Protein AF-A0A6B3FW75-F1 (afdb_monomer_lite)

Structure (mmCIF, N/CA/C/O backbone):
data_AF-A0A6B3FW75-F1
#
_entry.id   AF-A0A6B3FW75-F1
#
loop_
_atom_site.group_PDB
_atom_site.id
_atom_site.type_symbol
_atom_site.label_atom_id
_atom_site.label_alt_id
_atom_site.label_comp_id
_atom_site.label_asym_id
_atom_site.label_entity_id
_atom_site.label_seq_id
_atom_site.pdbx_PDB_ins_code
_atom_site.Cartn_x
_atom_site.Cartn_y
_atom_site.Cartn_z
_atom_site.occupancy
_atom_site.B_iso_or_equiv
_atom_site.auth_seq_id
_atom_site.auth_comp_id
_atom_site.auth_asym_id
_atom_site.auth_atom_id
_atom_site.pdbx_PDB_model_num
ATOM 1 N N . GLU A 1 1 ? -11.973 -3.819 13.472 1.00 86.38 1 GLU A N 1
ATOM 2 C CA . GLU A 1 1 ? -10.721 -3.034 13.506 1.00 86.38 1 GLU A CA 1
ATOM 3 C C . GLU A 1 1 ? -9.568 -3.868 14.049 1.00 86.38 1 GLU A C 1
ATOM 5 O O . GLU A 1 1 ? -9.760 -4.627 14.997 1.00 86.38 1 GLU A O 1
ATOM 10 N N . GLN A 1 2 ? -8.390 -3.771 13.427 1.00 93.25 2 GLN A N 1
ATOM 11 C CA . GLN A 1 2 ? -7.198 -4.556 13.775 1.00 93.25 2 GLN A CA 1
ATOM 12 C C . GLN A 1 2 ? -5.911 -3.715 13.626 1.00 93.25 2 GLN A C 1
ATOM 14 O O . GLN A 1 2 ? -5.175 -3.893 12.652 1.00 93.25 2 GLN A O 1
ATOM 19 N N . PRO A 1 3 ? -5.573 -2.834 14.590 1.00 92.38 3 PRO A N 1
ATOM 20 C CA . PRO A 1 3 ? -4.447 -1.899 14.458 1.00 92.38 3 PRO A CA 1
ATOM 21 C C . PRO A 1 3 ? -3.109 -2.575 14.124 1.00 92.38 3 PRO A C 1
ATOM 23 O O . PRO A 1 3 ?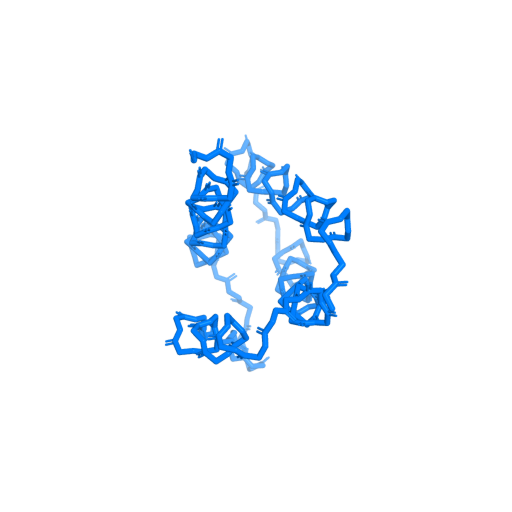 -2.389 -2.144 13.225 1.00 92.38 3 PRO A O 1
ATOM 26 N N . ALA A 1 4 ? -2.805 -3.704 14.773 1.00 95.25 4 ALA A N 1
ATOM 27 C CA . ALA A 1 4 ? -1.580 -4.462 14.515 1.00 95.25 4 ALA A CA 1
ATOM 28 C C . ALA A 1 4 ? -1.507 -5.025 13.080 1.00 95.25 4 ALA A C 1
ATOM 30 O O . ALA A 1 4 ? -0.421 -5.094 12.500 1.00 95.25 4 ALA A O 1
ATOM 31 N N . LYS A 1 5 ? -2.651 -5.409 12.489 1.00 96.62 5 LYS A N 1
ATOM 32 C CA . LYS A 1 5 ? -2.729 -5.863 11.091 1.00 96.62 5 LYS A CA 1
ATOM 33 C C . LYS A 1 5 ? -2.395 -4.701 10.156 1.00 96.62 5 LYS A C 1
ATOM 35 O O . LYS A 1 5 ? -1.495 -4.841 9.333 1.00 96.62 5 LYS A O 1
ATOM 40 N N . VAL A 1 6 ? -3.046 -3.553 10.350 1.00 97.25 6 VAL A N 1
ATOM 41 C CA . VAL A 1 6 ? -2.851 -2.344 9.531 1.00 97.25 6 VAL A CA 1
ATOM 42 C C . VAL A 1 6 ? -1.389 -1.882 9.575 1.00 97.25 6 VAL A C 1
ATOM 44 O O . VAL A 1 6 ? -0.789 -1.653 8.528 1.00 97.25 6 VAL A O 1
ATOM 47 N N . MET A 1 7 ? -0.761 -1.841 10.758 1.00 96.31 7 MET A N 1
ATOM 48 C CA . MET A 1 7 ? 0.656 -1.461 10.903 1.00 96.31 7 MET A CA 1
ATOM 49 C C . MET A 1 7 ? 1.611 -2.412 10.171 1.00 96.31 7 MET A C 1
ATOM 51 O O . MET A 1 7 ? 2.573 -1.970 9.534 1.00 96.31 7 MET A O 1
ATOM 55 N N . ARG A 1 8 ? 1.351 -3.724 10.241 1.00 97.94 8 ARG A N 1
ATOM 56 C CA . ARG A 1 8 ? 2.165 -4.737 9.557 1.00 97.94 8 ARG A CA 1
ATOM 57 C C . ARG A 1 8 ? 2.062 -4.600 8.037 1.00 97.94 8 A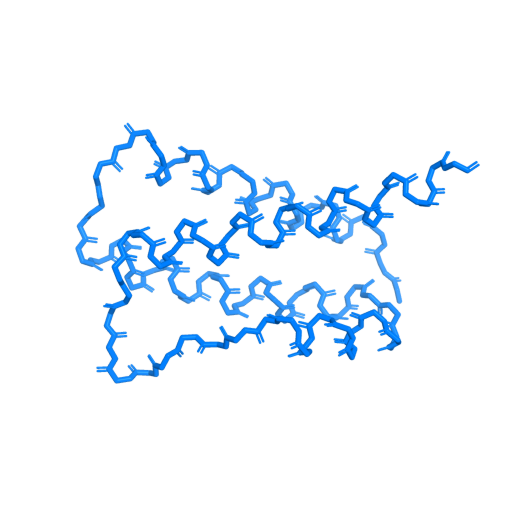RG A C 1
ATOM 59 O O . ARG A 1 8 ? 3.090 -4.616 7.366 1.00 97.94 8 ARG A O 1
ATOM 66 N N . ILE A 1 9 ? 0.848 -4.438 7.505 1.00 98.19 9 ILE A N 1
ATOM 67 C CA . ILE A 1 9 ? 0.630 -4.254 6.063 1.00 98.19 9 ILE A CA 1
ATOM 68 C C . ILE A 1 9 ? 1.226 -2.924 5.586 1.00 98.19 9 ILE A C 1
ATOM 70 O O . ILE A 1 9 ? 1.937 -2.904 4.586 1.00 98.19 9 ILE A O 1
ATOM 74 N N . GLY A 1 10 ? 1.041 -1.834 6.335 1.00 97.50 10 GLY A N 1
ATOM 75 C CA . GLY A 1 10 ? 1.646 -0.539 6.014 1.00 97.50 10 GLY A CA 1
ATOM 76 C C . GLY A 1 10 ? 3.172 -0.593 5.937 1.00 97.50 10 GLY A C 1
ATOM 77 O O . GLY A 1 10 ? 3.770 -0.081 4.992 1.00 97.50 10 GLY A O 1
ATOM 78 N N . SER A 1 11 ? 3.803 -1.293 6.884 1.00 98.06 11 SER A N 1
ATOM 79 C CA . SER A 1 11 ? 5.259 -1.493 6.890 1.00 98.06 11 SER A CA 1
ATOM 80 C C . SER A 1 11 ? 5.735 -2.304 5.678 1.00 98.06 11 SER A C 1
ATOM 82 O O . SER A 1 11 ? 6.751 -1.962 5.076 1.00 98.06 11 SER A O 1
ATOM 84 N N . MET A 1 12 ? 4.986 -3.341 5.282 1.00 98.50 12 MET A N 1
ATOM 85 C CA . MET A 1 12 ? 5.267 -4.123 4.071 1.00 98.50 12 MET A CA 1
ATOM 86 C C . MET A 1 12 ? 5.178 -3.258 2.805 1.00 98.50 12 MET A C 1
ATOM 88 O O . MET A 1 12 ? 6.089 -3.294 1.982 1.00 98.50 12 MET A O 1
ATOM 92 N N . ILE A 1 13 ? 4.119 -2.454 2.650 1.00 98.12 13 ILE A N 1
ATOM 93 C CA . ILE A 1 13 ? 3.957 -1.565 1.484 1.00 98.12 13 ILE A CA 1
ATOM 94 C C . ILE A 1 13 ? 5.114 -0.561 1.412 1.00 98.12 13 ILE A C 1
ATOM 96 O O . ILE A 1 13 ? 5.646 -0.318 0.330 1.00 98.12 13 ILE A O 1
ATOM 100 N N . LYS A 1 14 ? 5.536 -0.008 2.556 1.00 98.19 14 LYS A N 1
ATOM 101 C CA . LYS A 1 14 ? 6.671 0.918 2.631 1.00 98.19 14 LYS A CA 1
ATOM 102 C C . LYS A 1 14 ? 7.977 0.280 2.155 1.00 98.19 14 LYS A C 1
ATOM 104 O O . LYS A 1 14 ? 8.668 0.882 1.340 1.00 98.19 14 LYS A O 1
ATOM 109 N N . GLN A 1 15 ? 8.274 -0.942 2.595 1.00 98.38 15 GLN A N 1
ATOM 110 C CA . GLN A 1 15 ? 9.459 -1.677 2.138 1.00 98.38 15 GLN A CA 1
ATOM 111 C C . GLN A 1 15 ? 9.407 -1.969 0.633 1.00 98.38 15 GLN A C 1
ATOM 113 O O . GLN A 1 15 ? 10.396 -1.779 -0.065 1.00 98.38 15 GLN A O 1
ATOM 118 N N . LEU A 1 16 ? 8.244 -2.361 0.102 1.00 97.88 16 LEU A N 1
ATOM 119 C CA . LEU A 1 16 ? 8.090 -2.567 -1.340 1.00 97.88 16 LEU A CA 1
ATOM 120 C C . LEU A 1 16 ? 8.318 -1.270 -2.123 1.00 97.88 16 LEU A C 1
ATOM 122 O O . LEU A 1 16 ? 9.004 -1.296 -3.138 1.00 97.88 16 LEU A O 1
ATOM 126 N N . LEU A 1 17 ? 7.815 -0.133 -1.637 1.00 98.06 17 LEU A N 1
ATOM 127 C CA . LEU A 1 17 ? 8.049 1.171 -2.261 1.00 98.06 17 LEU A CA 1
ATOM 128 C C . LEU A 1 17 ? 9.534 1.547 -2.293 1.00 98.06 17 LEU A C 1
ATOM 130 O O . LEU A 1 17 ? 9.991 2.154 -3.263 1.00 98.06 17 LEU A O 1
ATOM 134 N N . GLU A 1 18 ? 10.279 1.215 -1.240 1.00 97.88 18 GLU A N 1
ATOM 135 C CA . GLU A 1 18 ? 11.730 1.401 -1.191 1.00 97.88 18 GLU A CA 1
ATOM 136 C C . GLU A 1 18 ? 12.433 0.534 -2.245 1.00 97.88 18 GLU A C 1
ATOM 138 O O . GLU A 1 18 ? 13.261 1.057 -2.991 1.00 97.88 18 GLU A O 1
ATOM 143 N N . GLU A 1 19 ? 12.029 -0.728 -2.405 1.00 96.31 19 GLU A N 1
ATOM 144 C CA . GLU A 1 19 ? 12.553 -1.623 -3.447 1.00 96.31 19 GLU A CA 1
ATOM 145 C C . GLU A 1 19 ? 12.272 -1.105 -4.867 1.00 96.31 19 GLU A C 1
ATOM 147 O O . GLU A 1 19 ? 13.190 -1.027 -5.684 1.00 96.31 19 GLU A O 1
ATOM 152 N N . VAL A 1 20 ? 11.046 -0.642 -5.160 1.00 95.88 20 VAL A N 1
ATOM 153 C CA . VAL A 1 20 ? 10.722 -0.053 -6.481 1.00 95.88 20 VAL A CA 1
ATOM 154 C C . VAL A 1 20 ? 11.562 1.201 -6.773 1.00 95.88 20 VAL A C 1
ATOM 156 O O . VAL A 1 20 ? 11.779 1.562 -7.928 1.00 95.88 20 VAL A O 1
ATOM 159 N N . ARG A 1 21 ? 12.032 1.912 -5.742 1.00 95.62 21 ARG A N 1
ATOM 160 C CA . ARG A 1 21 ? 12.915 3.080 -5.903 1.00 95.62 21 ARG A CA 1
ATOM 161 C C . ARG A 1 21 ? 14.387 2.697 -6.048 1.00 95.62 21 ARG A C 1
ATOM 163 O O . ARG A 1 21 ? 15.149 3.503 -6.578 1.00 95.62 21 ARG A O 1
ATOM 170 N N . ALA A 1 22 ? 14.784 1.528 -5.555 1.00 96.38 22 ALA A N 1
ATOM 171 C CA . ALA A 1 22 ? 16.177 1.106 -5.491 1.00 96.38 22 ALA A CA 1
ATOM 172 C C . ALA A 1 22 ? 16.702 0.588 -6.837 1.00 96.38 22 ALA A C 1
ATOM 174 O O . ALA A 1 22 ? 17.866 0.825 -7.166 1.00 96.38 22 ALA A O 1
ATOM 175 N N . ALA A 1 23 ? 15.861 -0.093 -7.620 1.00 94.06 23 ALA A N 1
ATOM 176 C CA . ALA A 1 23 ? 16.255 -0.667 -8.901 1.00 94.06 23 ALA A CA 1
ATOM 177 C C . ALA A 1 23 ? 15.093 -0.719 -9.912 1.00 94.06 23 ALA A C 1
ATOM 179 O O . ALA A 1 23 ? 13.931 -0.771 -9.505 1.00 94.06 23 ALA A O 1
ATOM 180 N N . PRO A 1 24 ? 15.392 -0.741 -11.229 1.00 95.56 24 PRO A N 1
ATOM 181 C CA . PRO A 1 24 ? 14.388 -0.993 -12.259 1.00 95.56 24 PRO A CA 1
ATOM 182 C C . PRO A 1 24 ? 13.739 -2.372 -12.098 1.00 95.56 24 PRO A C 1
ATOM 184 O O . PRO A 1 24 ? 14.392 -3.337 -11.696 1.00 95.56 24 PRO A O 1
ATOM 187 N N . LEU A 1 25 ? 12.471 -2.472 -12.480 1.00 97.06 25 LEU A N 1
ATOM 188 C CA . LEU A 1 25 ? 11.666 -3.682 -12.430 1.00 97.06 25 LEU A CA 1
ATOM 189 C C . LEU A 1 25 ? 11.457 -4.265 -13.825 1.00 97.06 25 LEU A C 1
ATOM 191 O O . LEU A 1 25 ? 11.146 -3.565 -14.791 1.00 97.06 25 LEU A O 1
ATOM 195 N N . ASP A 1 26 ? 11.514 -5.588 -13.912 1.00 97.50 26 ASP A N 1
ATOM 196 C CA . ASP A 1 26 ? 11.017 -6.288 -15.088 1.00 97.50 26 ASP A CA 1
ATOM 197 C C . ASP A 1 26 ? 9.476 -6.358 -15.101 1.00 97.50 26 ASP A C 1
ATOM 199 O O . ASP A 1 26 ? 8.776 -5.978 -14.158 1.00 97.50 26 ASP A O 1
ATOM 203 N N . GLU A 1 27 ? 8.910 -6.809 -16.219 1.00 97.19 27 GLU A N 1
ATOM 204 C CA . GLU A 1 27 ? 7.458 -6.925 -16.373 1.00 97.19 27 GLU A CA 1
ATOM 205 C C . GLU A 1 27 ? 6.830 -7.893 -15.362 1.00 97.19 27 GLU A C 1
ATOM 207 O O . GLU A 1 27 ? 5.793 -7.577 -14.779 1.00 97.19 27 GLU A O 1
ATOM 212 N N . ALA A 1 28 ? 7.485 -9.027 -15.091 1.00 97.69 28 ALA A N 1
ATOM 213 C CA . ALA A 1 28 ? 6.998 -10.026 -14.142 1.00 97.69 28 ALA A CA 1
ATOM 214 C C . ALA A 1 28 ? 6.888 -9.454 -12.718 1.00 97.69 28 ALA A C 1
ATOM 216 O O . ALA A 1 28 ? 5.880 -9.653 -12.038 1.00 97.69 28 ALA A O 1
ATOM 217 N N . SER A 1 29 ? 7.883 -8.677 -12.290 1.00 97.56 29 SER A N 1
ATOM 218 C CA . SER A 1 29 ? 7.881 -7.988 -10.999 1.00 97.56 29 SER A CA 1
ATOM 219 C C . SER A 1 29 ? 6.772 -6.940 -10.923 1.00 97.56 29 SER A C 1
ATOM 221 O O . SER A 1 29 ? 6.117 -6.810 -9.889 1.00 97.56 29 SER A O 1
ATOM 223 N N . ARG A 1 30 ? 6.493 -6.225 -12.021 1.00 97.88 30 ARG A N 1
ATOM 224 C CA . ARG A 1 30 ? 5.396 -5.243 -12.079 1.00 97.88 30 ARG A CA 1
ATOM 225 C C . ARG A 1 30 ? 4.017 -5.895 -12.007 1.00 97.88 30 ARG A C 1
ATOM 227 O O . ARG A 1 30 ? 3.161 -5.402 -11.273 1.00 97.88 30 ARG A O 1
ATOM 234 N N . VAL A 1 31 ? 3.813 -7.022 -12.693 1.00 97.38 31 VAL A N 1
ATOM 235 C CA . VAL A 1 31 ? 2.593 -7.839 -12.551 1.00 97.38 31 VAL A CA 1
ATOM 236 C C . VAL A 1 31 ? 2.430 -8.284 -11.101 1.00 97.38 31 VAL A C 1
ATOM 238 O O . VAL A 1 31 ? 1.368 -8.098 -10.508 1.00 97.38 31 VAL A O 1
ATOM 241 N N . ARG A 1 32 ? 3.505 -8.785 -10.487 1.00 97.31 32 ARG A N 1
ATOM 242 C CA . ARG A 1 32 ? 3.464 -9.239 -9.098 1.00 97.31 32 ARG A CA 1
ATOM 243 C C . ARG A 1 32 ? 3.137 -8.110 -8.120 1.00 97.31 32 ARG A C 1
ATOM 245 O O . ARG A 1 32 ? 2.348 -8.305 -7.199 1.00 97.31 32 ARG A O 1
ATOM 252 N N . LEU A 1 33 ? 3.706 -6.923 -8.315 1.00 97.50 33 LEU A N 1
ATOM 253 C CA . LEU A 1 33 ? 3.430 -5.766 -7.463 1.00 97.50 33 LEU A CA 1
ATOM 254 C C . LEU A 1 33 ? 2.010 -5.224 -7.624 1.00 97.50 33 LEU A C 1
ATOM 256 O O . LEU A 1 33 ? 1.434 -4.775 -6.635 1.00 97.50 33 LEU A O 1
ATOM 260 N N . LYS A 1 34 ? 1.429 -5.297 -8.826 1.00 96.69 34 LYS A N 1
ATOM 261 C CA . LYS A 1 34 ? 0.011 -4.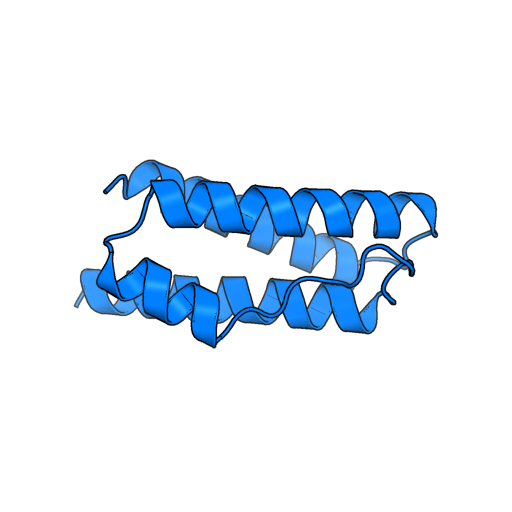983 -9.057 1.00 96.69 34 LYS A CA 1
ATOM 262 C C . LYS A 1 34 ? -0.894 -5.875 -8.204 1.00 96.69 34 LYS A C 1
ATOM 264 O O . LYS A 1 34 ? -1.779 -5.369 -7.518 1.00 96.69 34 LYS A O 1
ATOM 269 N N . GLU A 1 35 ? -0.648 -7.186 -8.210 1.00 96.44 35 GLU A N 1
ATOM 270 C CA . GLU A 1 35 ? -1.396 -8.149 -7.390 1.00 96.44 35 GLU A CA 1
ATOM 271 C C . GLU A 1 35 ? -1.222 -7.867 -5.895 1.00 96.44 35 GLU A C 1
ATOM 273 O O . GLU A 1 35 ? -2.204 -7.789 -5.159 1.00 96.44 35 GLU A O 1
ATOM 278 N N . ILE A 1 36 ? 0.024 -7.656 -5.452 1.00 97.31 36 ILE A N 1
ATOM 279 C CA . ILE A 1 36 ? 0.326 -7.349 -4.049 1.00 97.31 36 ILE A CA 1
ATOM 280 C C . ILE A 1 36 ? -0.374 -6.062 -3.613 1.00 97.31 36 ILE A C 1
ATOM 282 O O . ILE A 1 36 ? -0.917 -6.025 -2.511 1.00 97.31 36 ILE A O 1
ATOM 286 N N . HIS A 1 37 ? -0.396 -5.023 -4.451 1.00 96.81 37 HIS A N 1
ATOM 287 C CA . HIS A 1 37 ? -1.104 -3.780 -4.155 1.00 96.81 37 HIS A CA 1
ATOM 288 C C . HIS A 1 37 ? -2.599 -4.039 -3.927 1.00 96.81 37 HIS A C 1
ATOM 290 O O . HIS A 1 37 ? -3.119 -3.677 -2.874 1.00 96.81 37 HIS A O 1
ATOM 296 N N . ALA A 1 38 ? -3.262 -4.737 -4.853 1.00 95.56 38 ALA A N 1
ATOM 297 C CA . ALA A 1 38 ? -4.685 -5.051 -4.739 1.00 95.56 38 ALA A CA 1
ATOM 298 C C . ALA A 1 38 ? -5.005 -5.897 -3.494 1.00 95.56 38 ALA A C 1
ATOM 300 O O . ALA A 1 38 ? -5.965 -5.614 -2.779 1.00 95.56 38 ALA A O 1
ATOM 301 N N . SER A 1 39 ? -4.190 -6.915 -3.196 1.00 96.88 39 SER A N 1
ATOM 302 C CA . SER A 1 39 ? -4.342 -7.705 -1.970 1.00 96.88 39 SER A CA 1
ATOM 303 C C . SER A 1 39 ? -4.091 -6.873 -0.713 1.00 96.88 39 SER A C 1
ATOM 305 O O . SER A 1 39 ? -4.808 -7.030 0.267 1.00 96.88 39 SER A O 1
ATOM 307 N N . SER A 1 40 ? -3.113 -5.966 -0.732 1.00 97.31 40 SER A N 1
ATOM 308 C CA . SER A 1 40 ? -2.794 -5.128 0.429 1.00 97.31 40 SER A CA 1
ATOM 309 C C . SER A 1 40 ? -3.925 -4.163 0.763 1.00 97.31 40 SER A C 1
ATOM 311 O O . SER A 1 40 ? -4.219 -3.991 1.939 1.00 97.31 40 SER A O 1
ATOM 313 N N . VAL A 1 41 ? -4.578 -3.571 -0.244 1.00 96.94 41 VAL A N 1
ATOM 314 C CA . VAL A 1 41 ? -5.750 -2.704 -0.039 1.00 96.94 41 VAL A CA 1
ATOM 315 C C . VAL A 1 41 ? -6.866 -3.474 0.670 1.00 96.94 41 VAL A C 1
ATOM 317 O O . VAL A 1 41 ? -7.294 -3.053 1.738 1.00 96.94 41 VAL A O 1
ATOM 320 N N . LYS A 1 42 ? -7.224 -4.668 0.185 1.00 96.56 42 LYS A N 1
ATOM 321 C CA . LYS A 1 42 ? -8.238 -5.524 0.833 1.00 96.56 42 LYS A CA 1
ATOM 322 C C . LYS A 1 42 ? -7.877 -5.888 2.276 1.00 96.56 42 LYS A C 1
ATOM 324 O O . LYS A 1 42 ? -8.701 -5.824 3.181 1.00 96.56 42 LYS A O 1
ATOM 329 N N . GLU A 1 43 ? -6.616 -6.245 2.519 1.00 98.06 43 GLU A N 1
ATOM 330 C CA . GLU A 1 43 ? -6.148 -6.581 3.868 1.00 98.06 43 GLU A CA 1
ATOM 331 C C . GLU A 1 43 ? -6.160 -5.373 4.820 1.00 98.06 43 GLU A C 1
ATOM 333 O O . GLU A 1 43 ? -6.331 -5.557 6.031 1.00 98.06 43 GLU A O 1
ATOM 338 N N . LEU A 1 44 ? -5.962 -4.157 4.296 1.00 97.62 44 LEU A N 1
ATOM 339 C CA . LEU A 1 44 ? -6.122 -2.916 5.051 1.00 97.62 44 LEU A CA 1
ATOM 340 C C . LEU A 1 44 ? -7.594 -2.665 5.371 1.00 97.62 44 LEU A C 1
ATOM 342 O O . LEU A 1 44 ? -7.894 -2.397 6.531 1.00 97.62 44 LEU A O 1
ATOM 346 N N . GLU A 1 45 ? -8.497 -2.806 4.399 1.00 96.94 45 GLU A N 1
ATOM 347 C CA . GLU A 1 45 ? -9.942 -2.608 4.581 1.00 96.94 45 GLU A CA 1
ATOM 348 C C . GLU A 1 45 ? -10.495 -3.474 5.724 1.00 96.94 45 GLU A C 1
ATOM 350 O O . GLU A 1 45 ? -11.136 -2.963 6.640 1.00 96.94 45 GLU A O 1
ATOM 355 N N . ASP A 1 46 ? -10.119 -4.755 5.767 1.00 97.44 46 ASP A N 1
ATOM 356 C CA . ASP A 1 46 ? -10.448 -5.682 6.863 1.00 97.44 46 ASP A CA 1
ATOM 357 C C . ASP A 1 46 ? -9.986 -5.207 8.258 1.00 97.44 46 ASP A C 1
ATOM 359 O O . ASP A 1 46 ? -10.474 -5.658 9.304 1.00 97.44 46 ASP A O 1
ATOM 363 N N . GLY A 1 47 ? -8.939 -4.382 8.288 1.00 96.19 47 GLY A N 1
ATOM 364 C CA . GLY A 1 47 ? -8.321 -3.861 9.499 1.00 96.19 47 GLY A CA 1
ATOM 365 C C . GLY A 1 47 ? -8.860 -2.501 9.940 1.00 96.19 47 GLY A C 1
ATOM 366 O O . GLY A 1 47 ? -8.631 -2.131 11.096 1.00 96.19 47 GLY A O 1
ATOM 367 N N . LEU A 1 48 ? -9.571 -1.787 9.069 1.00 97.06 48 LEU A N 1
ATOM 368 C CA . LEU A 1 48 ? -10.015 -0.408 9.265 1.00 97.06 48 LEU A CA 1
ATOM 369 C C . LEU A 1 48 ? -11.464 -0.325 9.774 1.00 97.06 48 LEU A C 1
ATOM 371 O O . LEU A 1 48 ? -12.216 -1.301 9.768 1.00 97.06 48 LEU A O 1
ATOM 375 N N . ALA A 1 49 ? -11.834 0.851 10.281 1.00 96.50 49 ALA A N 1
ATOM 376 C CA . ALA A 1 49 ? -13.223 1.193 10.578 1.00 96.50 49 ALA A CA 1
ATOM 377 C C . ALA A 1 49 ? -13.978 1.508 9.269 1.00 96.50 49 ALA A C 1
ATOM 379 O O . ALA A 1 49 ? -13.338 1.966 8.319 1.00 96.50 49 ALA A O 1
ATOM 380 N N . PRO A 1 50 ? -15.313 1.328 9.200 1.00 96.69 50 PRO A N 1
ATOM 381 C CA . PRO A 1 50 ? -16.080 1.529 7.965 1.00 96.69 50 PRO A CA 1
ATOM 382 C C . PRO A 1 50 ? -15.868 2.897 7.302 1.00 96.69 50 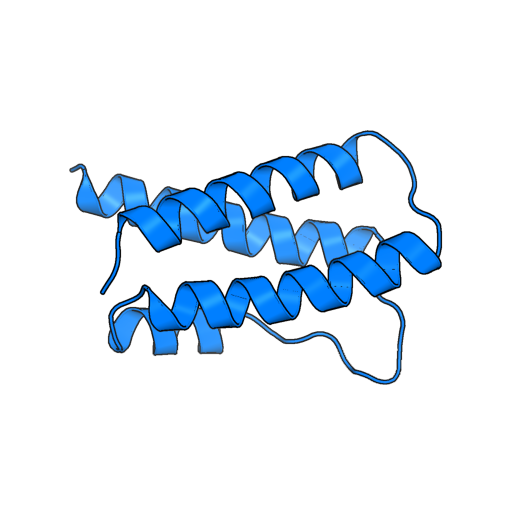PRO A C 1
ATOM 384 O O . PRO A 1 50 ? -15.659 2.971 6.098 1.00 96.69 50 PRO A O 1
ATOM 387 N N . GLU A 1 51 ? -15.826 3.977 8.082 1.00 96.19 51 GLU A N 1
ATOM 388 C CA . GLU A 1 51 ? -15.566 5.334 7.575 1.00 96.19 51 GLU A CA 1
ATOM 389 C C . GLU A 1 51 ? -14.200 5.487 6.884 1.00 96.19 51 GLU A C 1
ATOM 391 O O . GLU A 1 51 ? -14.087 6.178 5.871 1.00 96.19 51 GLU A O 1
ATOM 396 N N . LEU A 1 52 ? -13.173 4.800 7.395 1.00 96.81 52 LEU A N 1
ATOM 397 C CA . LEU A 1 52 ? -11.826 4.796 6.826 1.00 96.81 52 LEU A CA 1
ATOM 398 C C . LEU A 1 52 ? -11.728 3.881 5.603 1.00 96.81 52 LEU A C 1
ATOM 400 O O . LEU A 1 52 ? -10.945 4.167 4.703 1.00 96.81 52 LEU A O 1
ATOM 404 N N . VAL A 1 53 ? -12.522 2.806 5.55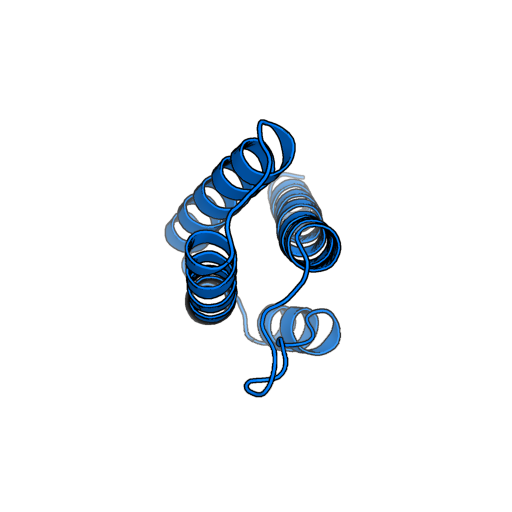5 1.00 97.00 53 VAL A N 1
ATOM 405 C CA . VAL A 1 53 ? -12.676 1.976 4.350 1.00 97.00 53 VAL A CA 1
ATOM 406 C C . VAL A 1 53 ? -13.266 2.817 3.224 1.00 97.00 53 VAL A C 1
ATOM 408 O O . VAL A 1 53 ? -12.662 2.922 2.163 1.00 97.00 53 VAL A O 1
ATOM 411 N N . GLU A 1 54 ? -14.381 3.503 3.479 1.00 96.56 54 GLU A N 1
ATOM 412 C CA . GLU A 1 54 ? -15.005 4.376 2.482 1.00 96.56 54 GLU A CA 1
ATOM 413 C C . GLU A 1 54 ? -14.065 5.509 2.037 1.00 96.56 54 GLU A C 1
ATOM 415 O O . GLU A 1 54 ? -14.076 5.922 0.877 1.00 96.56 54 GLU A O 1
ATOM 420 N N . GLU A 1 55 ? -13.255 6.054 2.949 1.00 96.75 55 GLU A N 1
ATOM 421 C CA . GLU A 1 55 ? -12.227 7.035 2.599 1.00 96.75 55 GLU A CA 1
ATOM 422 C C . GLU A 1 55 ? -11.148 6.440 1.692 1.00 96.75 55 GLU A C 1
ATOM 424 O O . GLU A 1 55 ? -10.831 7.0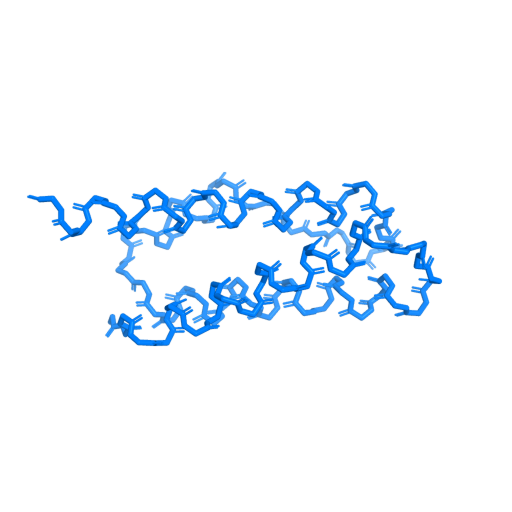28 0.654 1.00 96.75 55 GLU A O 1
ATOM 429 N N . LEU A 1 56 ? -10.622 5.268 2.048 1.00 96.38 56 LEU A N 1
ATOM 430 C CA . LEU A 1 56 ? -9.602 4.574 1.274 1.00 96.38 56 LEU A CA 1
ATOM 431 C C . LEU A 1 56 ? -10.104 4.216 -0.131 1.00 96.38 56 LEU A C 1
ATOM 433 O O . LEU A 1 56 ? -9.385 4.453 -1.100 1.00 96.38 56 LEU A O 1
ATOM 437 N N . GLU A 1 57 ? -11.335 3.724 -0.269 1.00 94.06 57 GLU A N 1
ATOM 438 C CA . GLU A 1 57 ? -11.955 3.400 -1.563 1.00 94.06 57 GLU A CA 1
ATOM 439 C C . GLU A 1 57 ? -12.139 4.639 -2.453 1.00 94.06 57 GLU A C 1
ATOM 441 O O . GLU A 1 57 ? -11.958 4.572 -3.667 1.00 94.06 57 GLU A O 1
ATOM 446 N N . ARG A 1 58 ? -12.463 5.804 -1.873 1.00 94.38 58 ARG A N 1
ATOM 447 C CA . ARG A 1 58 ? -12.579 7.057 -2.645 1.00 94.38 58 ARG A CA 1
ATOM 448 C C . ARG A 1 58 ? -11.234 7.570 -3.148 1.00 94.38 58 ARG A C 1
ATOM 450 O O . ARG A 1 58 ? -11.189 8.262 -4.165 1.00 94.38 58 ARG A O 1
ATOM 457 N N . LEU A 1 59 ? -10.163 7.308 -2.403 1.00 92.38 59 LEU A N 1
ATOM 458 C CA . LEU A 1 59 ? -8.824 7.794 -2.721 1.00 92.38 59 LEU A CA 1
ATOM 459 C C . LEU A 1 59 ? -8.057 6.820 -3.619 1.00 92.38 59 LEU A C 1
ATOM 461 O O . LEU A 1 59 ? -7.301 7.261 -4.485 1.00 92.38 59 LEU A O 1
ATOM 465 N N . SER A 1 60 ? -8.213 5.515 -3.408 1.00 85.38 60 SER A N 1
ATOM 466 C CA . SER A 1 60 ? -7.469 4.481 -4.123 1.00 85.38 60 SER A CA 1
ATOM 467 C C . SER A 1 60 ? -8.208 4.044 -5.388 1.00 85.38 60 SER A C 1
ATOM 469 O O . SER A 1 60 ? -9.366 3.644 -5.366 1.00 85.38 60 SER A O 1
ATOM 471 N N . LEU A 1 61 ? -7.522 4.135 -6.526 1.00 84.19 61 LEU A N 1
ATOM 472 C CA . LEU A 1 61 ? -8.024 3.647 -7.808 1.00 84.19 61 LEU A CA 1
ATOM 473 C C . LEU A 1 61 ? -7.326 2.321 -8.136 1.00 84.19 61 LEU A C 1
ATOM 475 O O . LEU A 1 61 ? -6.093 2.297 -8.199 1.00 84.19 61 LEU A O 1
ATOM 479 N N . PRO A 1 62 ? -8.068 1.221 -8.359 1.00 88.12 62 PRO A N 1
ATOM 480 C CA . PRO A 1 62 ? -7.464 -0.052 -8.718 1.00 88.12 62 PRO A CA 1
ATOM 481 C C . PRO A 1 62 ? -6.835 0.013 -10.114 1.00 88.12 62 PRO A C 1
ATOM 483 O O . PRO A 1 62 ? -7.355 0.654 -11.029 1.00 88.12 62 PRO A O 1
ATOM 486 N N . PHE A 1 63 ? -5.729 -0.706 -10.300 1.00 90.81 63 PHE A N 1
ATOM 487 C CA . PHE A 1 63 ? -5.142 -0.892 -11.626 1.00 90.81 63 PHE A CA 1
ATOM 488 C C . PHE A 1 63 ? -6.091 -1.677 -12.537 1.00 90.81 63 PHE A C 1
ATOM 490 O O . PHE A 1 63 ? -6.673 -2.679 -12.122 1.00 90.81 63 PHE A O 1
ATOM 497 N N . THR A 1 64 ? -6.184 -1.282 -13.807 1.00 88.44 64 THR A N 1
ATOM 498 C CA . THR A 1 64 ? -6.971 -2.005 -14.817 1.00 88.44 64 THR A CA 1
ATOM 499 C C . THR A 1 64 ? -6.416 -3.407 -15.038 1.00 88.44 64 THR A C 1
ATOM 501 O O . THR A 1 64 ? -5.203 -3.569 -15.157 1.00 88.44 64 THR A O 1
ATOM 504 N N . GLU A 1 65 ? -7.264 -4.431 -15.155 1.00 82.50 65 GLU A N 1
ATOM 505 C CA . GLU A 1 65 ? -6.811 -5.813 -15.389 1.00 82.50 65 GLU A CA 1
ATOM 506 C C . GLU A 1 65 ? -6.077 -5.985 -16.729 1.00 82.50 65 GLU A C 1
ATOM 508 O O . GLU A 1 65 ? -5.125 -6.755 -16.806 1.00 82.50 65 GLU A O 1
ATOM 513 N N . GLU A 1 66 ? -6.443 -5.185 -17.730 1.00 85.06 66 GLU A N 1
ATOM 514 C CA . GLU A 1 66 ? -6.005 -5.301 -19.127 1.00 85.06 66 GLU A CA 1
ATOM 515 C C . GLU A 1 66 ? -4.550 -4.879 -19.395 1.00 85.06 66 GLU A C 1
ATOM 517 O O . GLU A 1 66 ? -4.035 -5.111 -20.488 1.00 85.06 66 GLU A O 1
ATOM 522 N N . SER A 1 67 ? -3.870 -4.259 -18.426 1.00 92.12 67 SER A N 1
ATOM 523 C CA . SER A 1 67 ? -2.514 -3.738 -18.614 1.00 92.12 67 SER A CA 1
ATOM 524 C C . SER A 1 67 ? -1.597 -3.995 -17.417 1.00 92.12 67 SER A C 1
ATOM 526 O O . SER A 1 67 ? -2.027 -4.117 -16.260 1.00 92.12 67 SER A O 1
ATOM 528 N N . VAL A 1 68 ? -0.298 -4.097 -17.709 1.00 95.69 68 VAL A N 1
ATOM 529 C CA . VAL A 1 68 ? 0.757 -4.104 -16.692 1.00 95.69 68 VAL A CA 1
ATOM 530 C C . VAL A 1 68 ? 1.119 -2.651 -16.383 1.00 95.69 68 VAL A C 1
ATOM 532 O O . VAL A 1 68 ? 1.554 -1.948 -17.300 1.00 95.69 68 VAL A O 1
ATOM 535 N N . PRO A 1 69 ? 0.976 -2.184 -15.128 1.00 96.69 69 PRO A N 1
ATOM 536 C CA . PRO A 1 69 ? 1.309 -0.811 -14.783 1.00 96.69 69 PRO A CA 1
ATOM 537 C C . PRO A 1 69 ? 2.800 -0.538 -14.995 1.00 96.69 69 PRO A C 1
ATOM 539 O O . PRO A 1 69 ? 3.665 -1.418 -14.896 1.00 96.69 69 PRO A O 1
ATOM 542 N N . SER A 1 70 ? 3.120 0.713 -15.289 1.00 96.75 70 SER A N 1
ATOM 543 C CA . SER A 1 70 ? 4.489 1.214 -15.280 1.00 96.75 70 SER A CA 1
ATOM 544 C C . SER A 1 70 ? 5.057 1.256 -13.858 1.00 96.75 70 SER A C 1
ATOM 546 O O . SER A 1 70 ? 4.333 1.298 -12.862 1.00 96.75 70 SER A O 1
ATOM 548 N N . GLU A 1 71 ? 6.385 1.300 -13.741 1.00 96.50 71 GLU A N 1
ATOM 549 C CA . GLU A 1 71 ? 7.041 1.520 -12.443 1.00 96.50 71 GLU A CA 1
ATOM 550 C C . GLU A 1 71 ? 6.609 2.837 -11.791 1.00 96.50 71 GLU A C 1
ATOM 552 O O . GLU A 1 71 ? 6.524 2.934 -10.569 1.00 96.50 71 GLU A O 1
ATOM 557 N N . ALA A 1 72 ? 6.351 3.869 -12.599 1.00 97.25 72 ALA A N 1
ATOM 558 C CA . ALA A 1 72 ? 5.885 5.158 -12.104 1.00 97.25 72 ALA A CA 1
ATOM 559 C C . ALA A 1 72 ? 4.498 5.032 -11.462 1.00 97.25 72 ALA A C 1
ATOM 561 O O . ALA A 1 72 ? 4.304 5.511 -10.348 1.00 97.25 72 ALA A O 1
ATOM 562 N N . GLU A 1 73 ? 3.571 4.338 -12.120 1.00 97.12 73 GLU A N 1
ATOM 563 C CA . GLU A 1 73 ? 2.235 4.071 -11.583 1.00 97.12 73 GLU A CA 1
ATOM 564 C C . GLU A 1 73 ? 2.292 3.269 -10.277 1.00 97.12 73 GLU A C 1
ATOM 566 O O . GLU A 1 73 ? 1.658 3.654 -9.294 1.00 97.12 73 GLU A O 1
ATOM 571 N N . LEU A 1 74 ? 3.119 2.218 -10.218 1.00 97.38 74 LEU A N 1
ATOM 572 C CA . LEU A 1 74 ? 3.323 1.432 -8.996 1.00 97.38 74 LEU A CA 1
ATOM 573 C C . LEU A 1 74 ? 3.882 2.282 -7.845 1.00 97.38 74 LEU A C 1
ATOM 575 O O . LEU A 1 74 ? 3.381 2.197 -6.722 1.00 97.38 74 LEU A O 1
ATOM 579 N N . ARG A 1 75 ? 4.878 3.139 -8.116 1.00 97.44 75 ARG A N 1
ATOM 580 C CA . ARG A 1 75 ? 5.447 4.045 -7.102 1.00 97.44 75 ARG A CA 1
ATOM 581 C C . ARG A 1 75 ? 4.418 5.028 -6.570 1.00 97.44 75 ARG A C 1
ATOM 583 O O . ARG A 1 75 ? 4.403 5.265 -5.366 1.00 97.44 75 ARG A O 1
ATOM 590 N N . ILE A 1 76 ? 3.592 5.611 -7.437 1.00 97.19 76 ILE A N 1
ATOM 591 C CA . ILE A 1 76 ? 2.557 6.565 -7.021 1.00 97.19 76 ILE A CA 1
ATOM 592 C C . ILE A 1 76 ? 1.508 5.867 -6.155 1.00 97.19 76 ILE A C 1
ATOM 594 O O . ILE A 1 76 ? 1.233 6.339 -5.054 1.00 97.19 76 ILE A O 1
ATOM 598 N N . ALA A 1 77 ? 0.995 4.716 -6.594 1.00 96.56 77 ALA A N 1
ATOM 599 C CA . ALA A 1 77 ? -0.027 3.979 -5.857 1.00 96.56 77 ALA A CA 1
ATOM 600 C C . ALA A 1 77 ? 0.464 3.524 -4.471 1.00 96.56 77 ALA A C 1
ATOM 602 O O . ALA A 1 77 ? -0.237 3.670 -3.471 1.00 96.56 77 ALA A O 1
ATOM 603 N N . GLN A 1 78 ? 1.697 3.017 -4.374 1.00 97.12 78 GLN A N 1
ATOM 604 C CA . GLN A 1 78 ? 2.273 2.635 -3.082 1.00 97.12 78 GLN A CA 1
ATOM 605 C C . GLN A 1 78 ? 2.585 3.850 -2.200 1.00 97.12 78 GLN A C 1
ATOM 607 O O . GLN A 1 78 ? 2.303 3.818 -1.004 1.00 97.12 78 GLN A O 1
ATOM 612 N N . ALA A 1 79 ? 3.128 4.936 -2.763 1.00 97.75 79 ALA A N 1
ATOM 613 C CA . ALA A 1 79 ? 3.418 6.155 -2.005 1.00 97.75 79 ALA A CA 1
ATOM 614 C C . ALA A 1 79 ? 2.152 6.798 -1.430 1.00 97.75 79 ALA A C 1
ATOM 616 O O . ALA A 1 79 ? 2.185 7.290 -0.303 1.00 97.75 79 ALA A O 1
ATOM 617 N N . GLN A 1 80 ? 1.043 6.752 -2.169 1.00 97.69 80 GLN A N 1
ATOM 618 C CA . GLN A 1 80 ? -0.259 7.191 -1.683 1.00 97.69 80 GLN A CA 1
ATOM 619 C C . GLN A 1 80 ? -0.683 6.406 -0.435 1.00 97.69 80 GLN A C 1
ATOM 621 O O . GLN A 1 80 ? -1.014 7.021 0.577 1.00 97.69 80 GLN A O 1
ATOM 626 N N . LEU A 1 81 ? -0.626 5.069 -0.482 1.00 97.19 81 LEU A N 1
ATOM 627 C CA . LEU A 1 81 ? -0.983 4.228 0.665 1.00 97.19 81 LEU A CA 1
ATOM 628 C C . LEU A 1 81 ? -0.072 4.488 1.867 1.00 97.19 81 LEU A C 1
ATOM 630 O O . LEU A 1 81 ? -0.564 4.634 2.982 1.00 97.19 81 LEU A O 1
ATOM 634 N N . VAL A 1 82 ? 1.244 4.583 1.653 1.00 97.94 82 VAL A N 1
ATOM 635 C CA . VAL A 1 82 ? 2.202 4.865 2.735 1.00 97.94 82 VAL A CA 1
ATOM 636 C C . VAL A 1 82 ? 1.903 6.212 3.387 1.00 97.94 82 VAL A C 1
ATOM 638 O O . VAL A 1 82 ? 1.781 6.272 4.605 1.00 97.94 82 VAL A O 1
ATOM 641 N N . GLY A 1 83 ? 1.740 7.276 2.596 1.00 97.44 83 GLY A N 1
ATOM 642 C CA . GLY A 1 83 ? 1.478 8.614 3.129 1.00 97.44 83 GLY A CA 1
ATOM 643 C C . GLY A 1 83 ? 0.149 8.705 3.879 1.00 97.44 83 GLY A C 1
ATOM 644 O O . GLY A 1 83 ? 0.090 9.297 4.956 1.00 97.44 83 GLY A O 1
ATOM 645 N N . TRP A 1 84 ? -0.904 8.075 3.352 1.00 97.38 84 TRP A N 1
ATOM 646 C CA . TRP A 1 84 ? -2.205 8.025 4.019 1.00 97.38 84 TRP A CA 1
ATOM 647 C C . TRP A 1 84 ? -2.134 7.259 5.350 1.00 97.38 84 TRP A C 1
ATOM 649 O O . TRP A 1 84 ? -2.595 7.762 6.373 1.00 97.38 84 TRP A O 1
ATOM 659 N N . LEU A 1 85 ? -1.472 6.094 5.376 1.00 97.12 85 LEU A N 1
ATOM 660 C CA . LEU A 1 85 ? -1.286 5.300 6.598 1.00 97.12 85 LEU A CA 1
ATOM 661 C C . LEU A 1 85 ? -0.424 6.016 7.642 1.00 97.12 85 LEU A C 1
ATOM 663 O O . LEU A 1 85 ? -0.732 5.969 8.831 1.00 97.12 85 LEU A O 1
ATOM 667 N N . GLU A 1 86 ? 0.645 6.693 7.219 1.00 96.12 86 GLU A N 1
ATOM 668 C CA . GLU A 1 86 ? 1.461 7.509 8.120 1.00 96.12 86 GLU A CA 1
ATOM 669 C C . GLU A 1 86 ? 0.618 8.627 8.751 1.00 96.12 86 GLU A C 1
ATOM 671 O O . GLU A 1 86 ? 0.683 8.810 9.967 1.00 96.12 86 GLU A O 1
ATOM 676 N N . GLY A 1 87 ? -0.225 9.317 7.975 1.00 95.69 87 GLY A N 1
ATOM 677 C CA . GLY A 1 87 ? -1.159 10.324 8.493 1.00 95.69 87 GLY A CA 1
ATOM 678 C C . GLY A 1 87 ? -2.170 9.751 9.490 1.00 95.69 87 GLY A C 1
ATOM 679 O O . GLY A 1 87 ? -2.354 10.316 10.570 1.00 95.69 87 GLY A O 1
ATOM 680 N N . LEU A 1 88 ? -2.757 8.594 9.171 1.00 94.38 88 LEU A N 1
ATOM 681 C CA . LEU A 1 88 ? -3.690 7.883 10.048 1.00 94.38 88 LEU A CA 1
ATOM 682 C C . LEU A 1 88 ? -3.051 7.555 11.407 1.00 94.38 88 LEU A C 1
ATOM 684 O O . LEU A 1 88 ? -3.637 7.831 12.454 1.00 94.38 88 LEU A O 1
ATOM 688 N N . PHE A 1 89 ? -1.835 7.001 11.416 1.00 91.50 89 PHE A N 1
ATOM 689 C CA . PHE A 1 89 ? -1.169 6.621 12.664 1.00 91.50 89 PHE A CA 1
ATOM 690 C C . PHE A 1 89 ? -0.738 7.820 13.510 1.00 91.50 89 PHE A C 1
ATOM 692 O O . PHE A 1 89 ? -0.863 7.757 14.733 1.00 91.50 89 PHE A O 1
ATOM 699 N N . HIS A 1 90 ? -0.286 8.916 12.892 1.00 90.44 90 HIS A N 1
ATOM 700 C CA . HIS A 1 90 ? 0.013 10.145 13.634 1.00 90.44 90 HIS A CA 1
ATOM 701 C C . HIS A 1 90 ? -1.244 10.718 14.304 1.00 90.44 90 HIS A C 1
ATOM 703 O O . HIS A 1 90 ? -1.175 11.151 15.454 1.00 90.44 90 HIS A O 1
ATOM 709 N N . GLY A 1 91 ? -2.396 10.669 13.626 1.00 86.19 91 GLY A N 1
ATOM 710 C CA . GLY A 1 91 ? -3.673 11.127 14.180 1.00 86.19 91 GLY A CA 1
ATOM 711 C C . GLY A 1 91 ? -4.157 10.316 15.387 1.00 86.19 91 GLY A C 1
ATOM 712 O O . GLY A 1 91 ? -4.771 10.882 16.280 1.00 86.19 91 GLY A O 1
ATOM 713 N N . ILE A 1 92 ? -3.847 9.015 15.450 1.00 81.88 92 ILE A N 1
ATOM 714 C CA . ILE A 1 92 ? -4.205 8.140 16.586 1.00 81.88 92 ILE A CA 1
ATOM 715 C C . ILE A 1 92 ? -3.266 8.345 17.791 1.00 81.88 92 ILE A C 1
ATOM 717 O O . ILE A 1 92 ? -3.655 8.096 18.930 1.00 81.88 92 ILE A O 1
ATOM 721 N N . GLN A 1 93 ? -2.015 8.748 17.551 1.00 75.94 93 GLN A N 1
ATOM 722 C CA . GLN A 1 93 ? -0.997 8.928 18.596 1.00 75.94 93 GLN A CA 1
ATOM 723 C C . GLN A 1 93 ? -1.015 10.311 19.266 1.00 75.94 93 GLN A C 1
ATOM 725 O O . GLN A 1 93 ? -0.320 10.487 20.269 1.00 75.94 93 GLN A O 1
ATOM 730 N N . THR A 1 94 ? -1.755 11.272 18.706 1.00 62.81 94 THR A N 1
ATOM 731 C CA . THR A 1 94 ? -1.865 12.652 19.211 1.00 62.81 94 THR A CA 1
ATOM 732 C C . THR A 1 94 ? -3.081 12.799 20.116 1.00 62.81 94 THR A C 1
ATOM 734 O O . THR A 1 94 ? -2.935 13.436 21.184 1.00 62.81 94 THR A O 1
#

pLDDT: mean 94.83, std 5.36, range [62.81, 98.5]

Foldseek 3Di:
DAVVQLVVLLVVLVVVLVVLVPDPDDLVVLVVLLVSLVVSLVSNLVRDDPVVNVVSVVQADRDDPVDRDDSVVSNVRSVVSNVVSVVVVVVVVD

Radius of gyration: 13.3 Å; chains: 1; bounding box: 32×23×38 Å

Sequence (94 aa):
EQPAKVMRIGSMIKQLLEEVRAAPLDEASRVRLKEIHASSVKELEDGLAPELVEELERLSLPFTEESVPSEAELRIAQAQLVGWLEGLFHGIQT

Secondary structure (DSSP, 8-state):
--HHHHHHHHHHHHHHHHHHHHS---HHHHHHHHHHHHHHHHHHHTTS-HHHHHHHHHHPPPPPTTSPPPHHHHHHHHHHHHHHHHHHHHHHH-